Protein AF-A0A428S9J7-F1 (afdb_monomer_lite)

Organism: NCBI:txid2604345

Secondary structure (DSSP, 8-state):
-HHHHHHHHHHHHHHHHHHHTS-HHHHHHHHHHHHHHHHHHHHHHHHHHHHHHHHHHH-GGG-STT----HHHHHHHHHHHHHHHHHHHHHHHHHHSPPPPPPPPPPPGGG-

Structure (mmCIF, N/CA/C/O backbone):
data_AF-A0A428S9J7-F1
#
_entry.id   AF-A0A428S9J7-F1
#
loop_
_atom_site.group_PDB
_atom_site.id
_atom_site.type_symbol
_atom_site.label_atom_id
_atom_site.label_alt_id
_atom_site.label_comp_id
_atom_site.label_asym_id
_atom_site.label_entity_id
_atom_site.label_seq_id
_atom_site.pdbx_PDB_ins_code
_atom_site.Cartn_x
_atom_site.Cartn_y
_atom_site.Cartn_z
_atom_site.occupancy
_atom_site.B_iso_or_equiv
_atom_site.auth_seq_id
_atom_site.auth_comp_id
_atom_site.auth_asym_id
_atom_site.auth_atom_id
_atom_site.pdbx_PDB_model_num
ATOM 1 N N . MET A 1 1 ? 7.601 9.827 -9.444 1.00 66.62 1 MET A N 1
ATOM 2 C CA . MET A 1 1 ? 6.569 8.917 -8.896 1.00 66.62 1 MET A CA 1
ATOM 3 C C . MET A 1 1 ? 7.103 8.045 -7.765 1.00 66.62 1 MET A C 1
ATOM 5 O O . MET A 1 1 ? 6.442 7.978 -6.741 1.00 66.62 1 MET A O 1
ATOM 9 N N . ALA A 1 2 ? 8.311 7.480 -7.877 1.00 76.94 2 ALA A N 1
ATOM 10 C CA . ALA A 1 2 ? 8.914 6.670 -6.809 1.00 76.94 2 ALA A CA 1
ATOM 11 C C . ALA A 1 2 ? 9.003 7.385 -5.441 1.00 76.94 2 ALA A C 1
ATOM 13 O O . ALA A 1 2 ? 8.512 6.861 -4.452 1.00 76.94 2 ALA A O 1
ATOM 14 N N . SER A 1 3 ? 9.523 8.619 -5.386 1.00 86.75 3 SER A N 1
ATOM 15 C CA . SER A 1 3 ? 9.593 9.399 -4.135 1.00 86.75 3 SER A CA 1
ATOM 16 C C . SER A 1 3 ? 8.222 9.678 -3.509 1.00 86.75 3 SER A C 1
ATOM 18 O O . SER A 1 3 ? 8.086 9.712 -2.290 1.00 86.75 3 SER A O 1
ATOM 20 N N . PHE A 1 4 ? 7.193 9.847 -4.340 1.00 86.19 4 PHE A N 1
ATOM 21 C CA . PHE A 1 4 ? 5.819 10.025 -3.885 1.00 86.19 4 PHE A CA 1
ATOM 22 C C . PHE A 1 4 ? 5.272 8.737 -3.254 1.00 86.19 4 PHE A C 1
ATOM 24 O O . PHE A 1 4 ? 4.737 8.796 -2.151 1.00 86.19 4 PHE A O 1
ATOM 31 N N . ALA A 1 5 ? 5.489 7.574 -3.884 1.00 87.19 5 ALA A N 1
ATOM 32 C CA . ALA A 1 5 ? 5.138 6.273 -3.305 1.00 87.19 5 ALA A CA 1
ATOM 33 C C . ALA A 1 5 ? 5.808 6.054 -1.938 1.00 87.19 5 ALA A C 1
ATOM 35 O O . ALA A 1 5 ? 5.155 5.621 -0.992 1.00 87.19 5 ALA A O 1
ATOM 36 N N . THR A 1 6 ? 7.079 6.446 -1.794 1.00 88.44 6 THR A N 1
ATOM 37 C CA . THR A 1 6 ? 7.806 6.351 -0.518 1.00 88.44 6 THR A CA 1
ATOM 38 C C . THR A 1 6 ? 7.159 7.191 0.586 1.00 88.44 6 THR A C 1
ATOM 40 O O . THR A 1 6 ? 7.003 6.713 1.707 1.00 88.44 6 THR A O 1
ATOM 43 N N . ILE A 1 7 ? 6.746 8.427 0.280 1.00 93.25 7 ILE A N 1
ATOM 44 C CA . ILE A 1 7 ? 6.070 9.309 1.246 1.00 93.25 7 ILE A CA 1
ATOM 45 C C . ILE A 1 7 ? 4.721 8.718 1.667 1.00 93.25 7 ILE A C 1
ATOM 47 O O . ILE A 1 7 ? 4.390 8.727 2.852 1.00 93.25 7 ILE A O 1
ATOM 51 N N . LEU A 1 8 ? 3.959 8.178 0.716 1.00 91.62 8 LEU A N 1
ATOM 52 C CA . LEU A 1 8 ? 2.674 7.534 0.991 1.00 91.62 8 LEU A CA 1
ATOM 53 C C . LEU A 1 8 ? 2.845 6.287 1.865 1.00 91.62 8 LEU A C 1
ATOM 55 O O . LEU A 1 8 ? 2.106 6.110 2.830 1.00 91.62 8 LEU A O 1
ATOM 59 N N . CYS A 1 9 ? 3.856 5.467 1.578 1.00 90.19 9 CYS A N 1
ATOM 60 C CA . CYS A 1 9 ? 4.191 4.295 2.380 1.00 90.19 9 CYS A CA 1
ATOM 61 C C . CYS A 1 9 ? 4.588 4.690 3.813 1.00 90.19 9 CYS A C 1
ATOM 63 O O . CYS A 1 9 ? 4.075 4.121 4.777 1.00 90.19 9 CYS A O 1
ATOM 65 N N . LEU A 1 10 ? 5.411 5.734 3.973 1.00 93.19 10 LEU A N 1
ATOM 66 C CA . LEU A 1 10 ? 5.766 6.273 5.288 1.00 93.19 10 LEU A CA 1
ATOM 67 C C . LEU A 1 10 ? 4.532 6.795 6.040 1.00 93.19 10 LEU A C 1
ATOM 69 O O . LEU A 1 10 ? 4.367 6.508 7.223 1.00 93.19 10 LEU A O 1
ATOM 73 N N . GLY A 1 11 ? 3.644 7.522 5.358 1.00 92.81 11 GLY A N 1
ATOM 74 C CA . GLY A 1 11 ? 2.379 7.989 5.929 1.00 92.81 11 GLY A CA 1
ATOM 75 C C . GLY A 1 11 ? 1.477 6.833 6.373 1.00 92.81 11 GLY A C 1
ATOM 76 O O . GLY A 1 11 ? 0.918 6.870 7.472 1.00 92.81 11 GLY A O 1
ATOM 77 N N . GLY A 1 12 ? 1.395 5.771 5.567 1.00 91.56 12 GLY A N 1
ATOM 78 C CA . GLY A 1 12 ? 0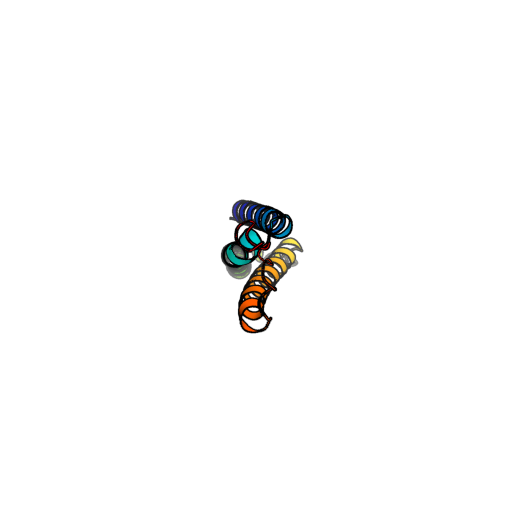.701 4.531 5.912 1.00 91.56 12 GLY A CA 1
ATOM 79 C C . GLY A 1 12 ? 1.290 3.863 7.156 1.00 91.56 12 GLY A C 1
ATOM 80 O O . GLY A 1 12 ? 0.546 3.521 8.075 1.00 91.56 12 GLY A O 1
ATOM 81 N N . LEU A 1 13 ? 2.619 3.760 7.239 1.00 92.31 13 LEU A N 1
ATOM 82 C CA . LEU A 1 13 ? 3.327 3.187 8.386 1.00 92.31 13 LEU A CA 1
ATOM 83 C C . LEU A 1 13 ? 3.105 3.998 9.669 1.00 92.31 13 LEU A C 1
ATOM 85 O O . LEU A 1 13 ? 2.798 3.425 10.714 1.00 92.31 13 LEU A O 1
ATOM 89 N N . VAL A 1 14 ? 3.194 5.328 9.597 1.00 94.88 14 VAL A N 1
ATOM 90 C CA . VAL A 1 14 ? 2.893 6.208 10.738 1.00 94.88 14 VAL A CA 1
ATOM 91 C C . VAL A 1 14 ? 1.443 6.030 11.181 1.00 94.88 14 VAL A C 1
ATOM 93 O O . VAL A 1 14 ? 1.173 5.908 12.375 1.00 94.88 14 VAL A O 1
ATOM 96 N N . THR A 1 15 ? 0.507 5.957 10.234 1.00 92.62 15 THR A N 1
ATOM 97 C CA . THR A 1 15 ? -0.912 5.770 10.554 1.00 92.62 15 THR A CA 1
ATOM 98 C C . THR A 1 15 ? -1.164 4.422 11.224 1.00 92.62 15 THR A C 1
ATOM 100 O O . THR A 1 15 ? -1.860 4.363 12.236 1.00 92.62 15 THR A O 1
ATOM 103 N N . PHE A 1 16 ? -0.545 3.355 10.717 1.00 92.50 16 PHE A N 1
ATOM 104 C CA . PHE A 1 16 ? -0.599 2.031 11.328 1.00 92.50 16 PHE A CA 1
ATOM 105 C C . PHE A 1 16 ? -0.105 2.058 12.782 1.00 92.50 16 PHE A C 1
ATOM 107 O O . PHE A 1 16 ? -0.799 1.562 13.668 1.00 92.50 16 PHE A O 1
ATOM 114 N N . ILE A 1 17 ? 1.033 2.709 13.053 1.00 94.75 17 ILE A N 1
ATOM 115 C CA . ILE A 1 17 ? 1.560 2.867 14.419 1.00 94.75 17 ILE A CA 1
ATOM 116 C C . ILE A 1 17 ? 0.560 3.620 15.305 1.00 94.75 17 ILE A C 1
ATOM 118 O O . ILE A 1 17 ? 0.253 3.165 16.403 1.00 94.75 17 ILE A O 1
ATOM 122 N N . VAL A 1 18 ? 0.002 4.737 14.833 1.00 94.00 18 VAL A N 1
ATOM 123 C CA . VAL A 1 18 ? -0.965 5.540 15.604 1.00 94.00 18 VAL A CA 1
ATOM 124 C C . VAL A 1 18 ? -2.238 4.755 15.934 1.00 94.00 18 VAL A C 1
ATOM 126 O O . VAL A 1 18 ? -2.786 4.915 17.028 1.00 94.00 18 VAL A O 1
ATOM 129 N N . ILE A 1 19 ? -2.714 3.922 15.007 1.00 92.75 19 ILE A N 1
ATOM 130 C CA . ILE A 1 19 ? -3.892 3.070 15.206 1.00 92.75 19 ILE A CA 1
ATOM 131 C C . ILE A 1 19 ? -3.587 1.972 16.224 1.00 92.75 19 ILE A C 1
ATOM 133 O O . ILE A 1 19 ? -4.357 1.790 17.166 1.00 92.75 19 ILE A O 1
ATOM 137 N N . MET A 1 20 ? -2.441 1.303 16.086 1.00 91.06 20 MET A N 1
ATOM 138 C CA . MET A 1 20 ? -1.997 0.246 17.000 1.00 91.06 20 MET A CA 1
ATOM 139 C C . MET A 1 20 ? -1.735 0.761 18.419 1.00 91.06 20 MET A C 1
ATOM 141 O O . MET A 1 20 ? -2.089 0.098 19.389 1.00 91.06 20 MET A O 1
ATOM 145 N N . SER A 1 21 ? -1.148 1.953 18.555 1.00 92.38 21 SER A N 1
ATOM 146 C CA . SER A 1 21 ? -0.935 2.620 19.847 1.00 92.38 21 SER A CA 1
ATOM 147 C C . SER A 1 21 ? -2.202 3.286 20.403 1.00 92.38 21 SER A C 1
ATOM 149 O O . SER A 1 21 ? -2.175 3.852 21.496 1.00 92.38 21 SER A O 1
ATOM 151 N N . GLY A 1 22 ? -3.302 3.279 19.647 1.00 87.94 22 GLY A N 1
ATOM 152 C CA . GLY A 1 22 ? -4.577 3.868 20.030 1.00 87.94 22 GLY A CA 1
ATOM 153 C C . GLY A 1 22 ? -5.455 2.947 20.881 1.00 87.94 22 GLY A C 1
ATOM 154 O O . GLY A 1 22 ? -5.277 1.734 20.927 1.00 87.94 22 GLY A O 1
ATOM 155 N N . GLY A 1 23 ? -6.461 3.538 21.533 1.00 86.94 23 GLY A N 1
ATOM 156 C CA . GLY A 1 23 ? -7.548 2.778 22.158 1.00 86.94 23 GLY A CA 1
ATOM 157 C C . GLY A 1 23 ? -8.507 2.174 21.126 1.00 86.94 23 GLY A C 1
ATOM 158 O O . GLY A 1 23 ? -8.401 2.450 19.927 1.00 86.94 23 GLY A O 1
ATOM 159 N N . LYS A 1 24 ? -9.494 1.406 21.603 1.00 83.69 24 LYS A N 1
ATOM 160 C CA . LYS A 1 24 ? -10.457 0.664 20.774 1.00 83.69 24 LYS A CA 1
ATOM 161 C C . LYS A 1 24 ? -11.082 1.505 19.664 1.00 83.69 24 LYS A C 1
ATOM 163 O O . LYS A 1 24 ? -11.042 1.100 18.508 1.00 83.69 24 LYS A O 1
ATOM 168 N N . TYR A 1 25 ? -11.528 2.719 19.990 1.00 84.75 25 TYR A N 1
ATOM 169 C CA . TYR A 1 25 ? -12.120 3.640 19.016 1.00 84.75 25 TYR A CA 1
ATOM 170 C C . TYR A 1 25 ? -11.230 3.879 17.783 1.00 84.75 25 TYR A C 1
ATOM 172 O O . TYR A 1 25 ? -11.710 3.846 16.651 1.00 84.75 25 TYR A O 1
ATOM 180 N N . LYS A 1 26 ? -9.919 4.092 17.979 1.00 85.69 26 LYS A N 1
ATOM 181 C CA . LYS A 1 26 ? -8.979 4.329 16.869 1.00 85.69 26 LYS A CA 1
ATOM 182 C C . LYS A 1 26 ? -8.729 3.069 16.048 1.00 85.69 26 LYS A C 1
ATOM 184 O O . LYS A 1 26 ? -8.516 3.182 14.846 1.00 85.69 26 LYS A O 1
ATOM 189 N N . ARG A 1 27 ? -8.759 1.889 16.673 1.00 85.88 27 ARG A N 1
ATOM 190 C CA . ARG A 1 27 ? -8.644 0.617 15.956 1.00 85.88 27 ARG A CA 1
ATOM 191 C C . ARG A 1 27 ? -9.889 0.354 15.125 1.00 85.88 27 ARG A C 1
ATOM 193 O O . ARG A 1 27 ? -9.762 0.196 13.923 1.00 85.88 27 ARG A O 1
ATOM 200 N N . GLU A 1 28 ? -11.081 0.421 15.706 1.00 84.44 28 GLU A N 1
ATOM 201 C CA . GLU A 1 28 ? -12.330 0.151 14.975 1.00 84.44 28 GLU A CA 1
ATOM 202 C C . GLU A 1 28 ? -12.540 1.079 13.772 1.00 84.44 28 GLU A C 1
ATOM 204 O O . GLU A 1 28 ? -13.008 0.640 12.725 1.00 84.44 28 GLU A O 1
ATOM 209 N N . THR A 1 29 ? -12.152 2.350 13.891 1.00 86.62 29 THR A N 1
ATOM 210 C CA . THR A 1 29 ? -12.371 3.347 12.829 1.00 86.62 29 THR A CA 1
ATOM 211 C C . THR A 1 29 ? -11.178 3.536 11.890 1.00 86.62 29 THR A C 1
ATOM 213 O O . THR A 1 29 ? -11.348 4.023 10.773 1.00 86.62 29 THR A O 1
ATOM 216 N N . GLY A 1 30 ? -9.966 3.166 12.312 1.00 88.06 30 GLY A N 1
ATOM 217 C CA . GLY A 1 30 ? -8.731 3.482 11.592 1.00 88.06 30 GLY A CA 1
ATOM 218 C C . GLY A 1 30 ? -8.353 2.495 10.486 1.00 88.06 30 GLY A C 1
ATOM 219 O O . GLY A 1 30 ? -7.697 2.887 9.519 1.00 88.06 30 GLY A O 1
ATOM 220 N N . TRP A 1 31 ? -8.765 1.227 10.579 1.00 90.88 31 TRP A N 1
ATOM 221 C CA . TRP A 1 31 ? -8.354 0.188 9.621 1.00 90.88 31 TRP A CA 1
ATOM 222 C C . TRP A 1 31 ? -8.713 0.470 8.152 1.00 90.88 31 TRP A C 1
ATOM 224 O O . TRP A 1 31 ? -7.852 0.243 7.295 1.00 90.88 31 TRP A O 1
ATOM 234 N N . PRO A 1 32 ? -9.898 1.023 7.817 1.00 91.38 32 PRO A N 1
ATOM 235 C CA . PRO A 1 32 ? -10.214 1.396 6.435 1.00 91.38 32 PRO A CA 1
ATOM 236 C C . PRO A 1 32 ? -9.247 2.440 5.854 1.00 91.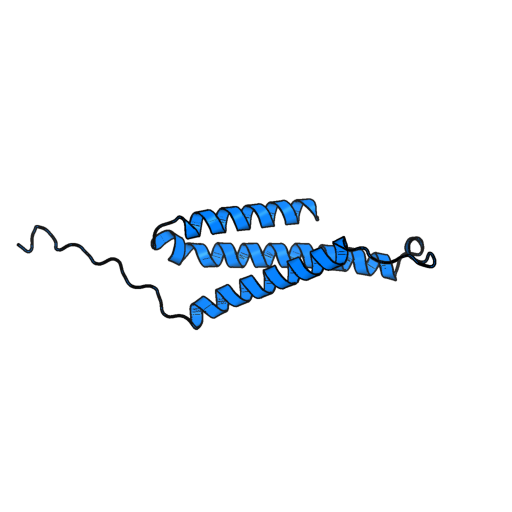38 32 PRO A C 1
ATOM 238 O O . PRO A 1 32 ? -8.930 2.414 4.661 1.00 91.38 32 PRO A O 1
ATOM 241 N N . PHE A 1 33 ? -8.727 3.344 6.690 1.00 91.81 33 PHE A N 1
ATOM 242 C CA . PHE A 1 33 ? -7.749 4.339 6.257 1.00 91.81 33 PHE A CA 1
ATOM 243 C C . PHE A 1 33 ? -6.400 3.691 5.912 1.00 91.81 33 PHE A C 1
ATOM 245 O O . PHE A 1 33 ? -5.808 4.007 4.883 1.00 91.81 33 PHE A O 1
ATOM 252 N N . VAL A 1 34 ? -5.941 2.724 6.713 1.00 93.19 34 VAL A N 1
ATOM 253 C CA . VAL A 1 34 ? -4.714 1.962 6.412 1.00 93.19 34 VAL A CA 1
ATOM 254 C C . VAL A 1 34 ? -4.876 1.161 5.121 1.00 93.19 34 VAL A C 1
ATOM 256 O O . VAL A 1 34 ? -4.023 1.249 4.240 1.00 93.19 34 VAL A O 1
ATOM 259 N N . GLY A 1 35 ? -5.990 0.438 4.966 1.00 94.19 35 GLY A N 1
ATOM 260 C CA . GLY A 1 35 ? -6.256 -0.357 3.763 1.00 94.19 35 GLY A CA 1
ATOM 261 C C . GLY A 1 35 ? -6.324 0.488 2.485 1.00 94.19 35 GLY A C 1
ATOM 262 O O . GLY A 1 35 ? -5.754 0.113 1.456 1.00 94.19 35 GLY A O 1
ATOM 263 N N . SER A 1 36 ? -6.957 1.664 2.546 1.00 93.38 36 SER A N 1
ATOM 264 C CA . SER A 1 36 ? -7.017 2.590 1.404 1.00 93.38 36 SER A CA 1
ATOM 265 C C . SER A 1 36 ? -5.653 3.200 1.065 1.00 93.38 36 SER A C 1
ATOM 267 O O . SER A 1 36 ? -5.297 3.255 -0.114 1.00 93.38 36 SER A O 1
ATOM 269 N N . MET A 1 37 ? -4.846 3.573 2.066 1.00 93.31 37 MET A N 1
ATOM 270 C CA . MET A 1 37 ? -3.461 4.019 1.856 1.00 93.31 37 MET A CA 1
ATOM 271 C C . MET A 1 37 ? -2.601 2.938 1.194 1.00 93.31 37 MET A C 1
ATOM 273 O O . MET A 1 37 ? -1.925 3.226 0.208 1.00 93.31 37 MET A O 1
ATOM 277 N N . MET A 1 38 ? -2.662 1.691 1.674 1.00 94.94 38 MET A N 1
ATOM 278 C CA . MET A 1 38 ? -1.923 0.568 1.079 1.00 94.94 38 MET A CA 1
ATOM 279 C C . MET A 1 38 ? -2.341 0.313 -0.375 1.00 94.94 38 MET A C 1
ATOM 281 O O . MET A 1 38 ? -1.492 0.101 -1.238 1.00 94.94 38 MET A O 1
ATOM 285 N N . THR A 1 39 ? -3.641 0.402 -0.667 1.00 95.94 39 THR A N 1
ATOM 286 C CA . THR A 1 39 ? -4.160 0.268 -2.037 1.00 95.94 39 THR A CA 1
ATOM 287 C C . THR A 1 39 ? -3.623 1.377 -2.943 1.00 95.94 39 THR A C 1
ATOM 289 O O . THR A 1 39 ? -3.183 1.109 -4.060 1.00 95.94 39 THR A O 1
ATOM 292 N N . LEU A 1 40 ? -3.611 2.622 -2.461 1.00 95.12 40 LEU A N 1
ATOM 293 C CA . LEU A 1 40 ? -3.098 3.764 -3.216 1.00 95.12 40 LEU A CA 1
ATOM 294 C C . LEU A 1 40 ? -1.594 3.624 -3.497 1.00 95.12 40 LEU A C 1
ATOM 296 O O . LEU A 1 40 ? -1.172 3.860 -4.630 1.00 95.12 40 LEU A O 1
ATOM 300 N N . VAL A 1 41 ? -0.800 3.192 -2.510 1.00 94.88 41 VAL A N 1
ATOM 301 C CA . VAL A 1 41 ? 0.632 2.888 -2.695 1.00 94.88 41 VAL A CA 1
ATOM 302 C C . VAL A 1 41 ? 0.818 1.837 -3.787 1.00 94.88 41 VAL A C 1
ATOM 304 O O . VAL A 1 41 ? 1.564 2.084 -4.734 1.00 94.88 41 VAL A O 1
ATOM 307 N N . ALA A 1 42 ? 0.085 0.721 -3.717 1.00 96.06 42 ALA A N 1
ATOM 308 C CA . ALA A 1 42 ? 0.172 -0.344 -4.712 1.00 96.06 42 ALA A CA 1
ATOM 309 C C . ALA A 1 42 ? -0.141 0.162 -6.130 1.00 96.06 42 ALA A C 1
ATOM 311 O O . ALA A 1 42 ? 0.599 -0.133 -7.063 1.00 96.06 42 ALA A O 1
ATOM 312 N N . VAL A 1 43 ? -1.192 0.974 -6.302 1.00 96.06 43 VAL A N 1
ATOM 313 C CA . VAL A 1 43 ? -1.552 1.555 -7.609 1.00 96.06 43 VAL A CA 1
ATOM 314 C C . VAL A 1 43 ? -0.426 2.433 -8.159 1.00 96.06 43 VAL A C 1
ATOM 316 O O . VAL A 1 43 ? -0.054 2.299 -9.324 1.00 96.06 43 VAL A O 1
ATOM 319 N N . VAL A 1 44 ? 0.143 3.315 -7.333 1.00 94.69 44 VAL A N 1
ATOM 320 C CA . VAL A 1 44 ? 1.240 4.202 -7.751 1.00 94.69 44 VAL A CA 1
ATOM 321 C C . VAL A 1 44 ? 2.492 3.404 -8.129 1.00 94.69 44 VAL A C 1
ATOM 323 O O . VAL A 1 44 ? 3.149 3.722 -9.129 1.00 94.69 44 VAL A O 1
ATOM 326 N N . GLU A 1 45 ? 2.824 2.368 -7.357 1.00 94.81 45 GLU A N 1
ATOM 327 C CA . GLU A 1 45 ? 3.949 1.481 -7.657 1.00 94.81 45 GLU A CA 1
ATOM 328 C C . GLU A 1 45 ? 3.706 0.706 -8.955 1.00 94.81 45 GLU A C 1
ATOM 330 O O . GLU A 1 45 ? 4.561 0.751 -9.837 1.00 94.81 45 GLU A O 1
ATOM 335 N N . PHE A 1 46 ? 2.528 0.102 -9.151 1.00 96.00 46 PHE A N 1
ATOM 336 C CA . PHE A 1 46 ? 2.198 -0.616 -10.387 1.00 96.00 46 PHE A CA 1
ATOM 337 C C . PHE A 1 46 ? 2.232 0.276 -11.627 1.00 96.00 46 PHE A C 1
ATOM 339 O O . PHE A 1 46 ? 2.738 -0.159 -12.661 1.00 96.00 46 PHE A O 1
ATOM 346 N N . ILE A 1 47 ? 1.764 1.526 -11.543 1.00 95.69 47 ILE A N 1
ATOM 347 C CA . ILE A 1 47 ? 1.894 2.491 -12.647 1.00 95.69 47 ILE A CA 1
ATOM 348 C C . ILE A 1 47 ? 3.375 2.730 -12.963 1.00 95.69 47 ILE A C 1
ATOM 350 O O . ILE A 1 47 ? 3.779 2.678 -14.123 1.00 95.69 47 ILE A O 1
ATOM 354 N N . THR A 1 48 ? 4.198 2.946 -11.935 1.00 93.19 48 THR A N 1
ATOM 355 C CA . THR A 1 48 ? 5.637 3.200 -12.107 1.00 93.19 48 THR A CA 1
ATOM 356 C C . THR A 1 48 ? 6.348 1.989 -12.721 1.00 93.19 48 THR A C 1
ATOM 358 O O . THR A 1 48 ? 7.101 2.147 -13.680 1.00 93.19 48 THR A O 1
ATOM 361 N N . ILE A 1 49 ? 6.067 0.784 -12.219 1.00 95.06 49 ILE A N 1
ATOM 362 C CA . ILE A 1 49 ? 6.600 -0.486 -12.729 1.00 95.06 49 ILE A CA 1
ATOM 363 C C . ILE A 1 49 ? 6.186 -0.690 -14.188 1.00 95.06 49 ILE A C 1
ATOM 365 O O . ILE A 1 49 ? 7.030 -1.023 -15.014 1.00 95.06 49 ILE A O 1
ATOM 369 N N . SER A 1 50 ? 4.915 -0.439 -14.518 1.00 95.31 50 SER A N 1
ATOM 370 C CA . SER A 1 50 ? 4.390 -0.613 -15.879 1.00 95.31 50 SER A CA 1
ATOM 371 C C . SER A 1 50 ? 5.076 0.317 -16.876 1.00 95.31 50 SER A C 1
ATOM 373 O O . SER A 1 50 ? 5.412 -0.111 -17.974 1.00 95.31 50 SER A O 1
ATOM 375 N N . ILE A 1 51 ? 5.332 1.573 -16.490 1.00 94.69 51 ILE A N 1
ATOM 376 C CA . ILE A 1 51 ? 6.070 2.528 -17.330 1.00 94.69 51 ILE A CA 1
ATOM 377 C C . ILE A 1 51 ? 7.502 2.039 -17.569 1.00 94.69 51 ILE A C 1
ATOM 379 O O . ILE A 1 51 ? 7.967 2.059 -18.704 1.00 94.69 51 ILE A O 1
ATOM 383 N N . VAL A 1 52 ? 8.200 1.591 -16.520 1.00 93.56 52 VAL A N 1
ATOM 384 C CA . VAL A 1 52 ? 9.586 1.106 -16.643 1.00 93.56 52 VAL A CA 1
ATOM 385 C C . VAL A 1 52 ? 9.655 -0.153 -17.504 1.00 93.56 52 VAL A C 1
ATOM 387 O O . VAL A 1 52 ? 10.509 -0.224 -18.381 1.00 93.56 52 VAL A O 1
ATOM 390 N N . ALA A 1 53 ? 8.747 -1.109 -17.298 1.00 94.25 53 ALA A N 1
ATOM 391 C CA . ALA A 1 53 ? 8.668 -2.325 -18.105 1.00 94.25 53 ALA A CA 1
ATOM 392 C C . ALA A 1 53 ? 8.389 -1.998 -19.580 1.00 94.25 53 ALA A C 1
ATOM 394 O O . ALA A 1 53 ? 9.081 -2.487 -20.464 1.00 94.25 53 ALA A O 1
ATOM 395 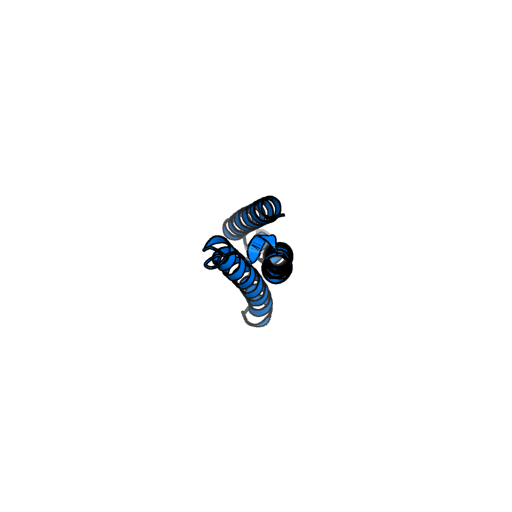N N . TYR A 1 54 ? 7.437 -1.095 -19.839 1.00 94.81 54 TYR A N 1
ATOM 396 C CA . TYR A 1 54 ? 7.127 -0.654 -21.195 1.00 94.81 54 TYR A CA 1
ATOM 397 C C . TYR A 1 54 ? 8.338 -0.011 -21.881 1.00 94.81 54 TYR A C 1
ATOM 399 O O . TYR A 1 54 ? 8.635 -0.346 -23.023 1.00 94.81 54 TYR A O 1
ATOM 407 N N . LEU A 1 55 ? 9.053 0.889 -21.200 1.00 94.06 55 LEU A N 1
ATOM 408 C CA . LEU A 1 55 ? 10.247 1.521 -21.764 1.00 94.06 55 LEU A CA 1
ATOM 409 C C . LEU A 1 55 ? 11.361 0.505 -22.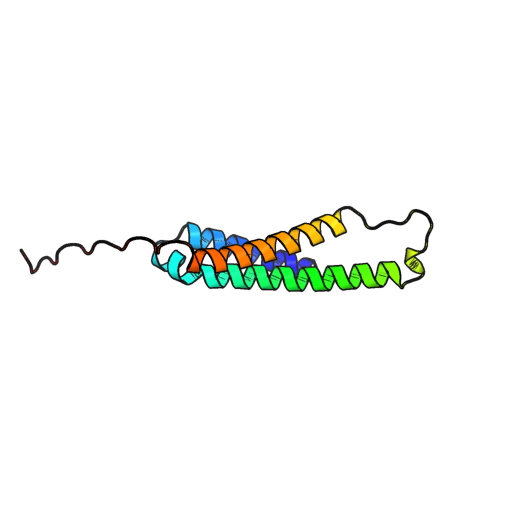024 1.00 94.06 55 LEU A C 1
ATOM 411 O O . LEU A 1 55 ? 11.978 0.556 -23.080 1.00 94.06 55 LEU A O 1
ATOM 415 N N . TYR A 1 56 ? 11.584 -0.424 -21.095 1.00 92.31 56 TYR A N 1
ATOM 416 C CA . TYR A 1 56 ? 12.596 -1.468 -21.246 1.00 92.31 56 TYR A CA 1
ATOM 417 C C . TYR A 1 56 ? 12.358 -2.333 -22.495 1.00 92.31 56 TYR A C 1
ATOM 419 O O . TYR A 1 56 ? 13.313 -2.647 -23.200 1.00 92.31 56 TYR A O 1
ATOM 427 N N . ASP A 1 57 ? 11.097 -2.651 -22.806 1.00 92.62 57 ASP A N 1
ATOM 428 C CA . ASP A 1 57 ? 10.742 -3.492 -23.958 1.00 92.62 57 ASP A CA 1
ATOM 429 C C . ASP A 1 57 ? 10.641 -2.727 -25.293 1.00 92.62 57 ASP A C 1
ATOM 431 O O . ASP A 1 57 ? 10.694 -3.351 -26.354 1.00 92.62 57 ASP A O 1
ATOM 435 N N . ASN A 1 58 ? 10.443 -1.401 -25.270 1.00 93.12 58 ASN A N 1
ATOM 436 C CA . ASN A 1 58 ? 10.084 -0.621 -26.468 1.00 93.12 58 ASN A CA 1
ATOM 437 C C . ASN A 1 58 ? 11.088 0.477 -26.855 1.00 93.12 58 ASN A C 1
ATOM 439 O O . ASN A 1 58 ? 10.930 1.067 -27.924 1.00 93.12 58 ASN A O 1
ATOM 443 N N . ASP A 1 59 ? 12.078 0.790 -26.018 1.00 93.44 59 ASP A N 1
ATOM 444 C CA . ASP A 1 59 ? 13.088 1.813 -26.310 1.00 93.44 59 ASP A CA 1
ATOM 445 C C . ASP A 1 59 ? 14.436 1.166 -26.669 1.00 93.44 59 ASP A C 1
ATOM 447 O O . ASP A 1 59 ? 15.006 0.382 -25.902 1.00 93.44 59 ASP A O 1
ATOM 451 N N . ASP A 1 60 ? 14.966 1.531 -27.841 1.00 91.50 60 ASP A N 1
ATOM 452 C CA . ASP A 1 60 ? 16.236 1.036 -28.378 1.00 91.50 60 ASP A CA 1
ATOM 453 C C . ASP A 1 60 ? 17.411 1.276 -27.420 1.00 91.50 60 ASP A C 1
ATOM 455 O O . ASP A 1 60 ? 18.385 0.516 -27.436 1.00 91.50 60 ASP A O 1
ATOM 459 N N . GLN A 1 61 ? 17.317 2.281 -26.541 1.00 88.38 61 GLN A N 1
ATOM 460 C CA . GLN A 1 61 ? 18.326 2.552 -25.524 1.00 88.38 61 GLN A CA 1
ATOM 461 C C . GLN A 1 61 ? 18.565 1.338 -24.611 1.00 88.38 61 GLN A C 1
ATOM 463 O O . GLN A 1 61 ? 19.695 1.152 -24.169 1.00 88.38 61 GLN A O 1
ATOM 468 N N . PHE A 1 62 ? 17.562 0.488 -24.363 1.00 86.38 62 PHE A N 1
ATOM 469 C CA . PHE A 1 62 ? 17.686 -0.685 -23.485 1.00 86.38 62 PHE A CA 1
ATOM 470 C C . PHE A 1 62 ? 18.059 -1.987 -24.210 1.00 86.38 62 PHE A C 1
ATOM 472 O O . PHE A 1 62 ? 18.263 -3.011 -23.562 1.00 86.38 62 PHE A O 1
ATOM 479 N N . THR A 1 63 ? 18.240 -1.961 -25.533 1.00 85.06 63 THR A N 1
ATOM 480 C CA . THR A 1 63 ? 18.525 -3.162 -26.352 1.00 85.06 63 THR A CA 1
ATOM 481 C C . THR A 1 63 ? 19.995 -3.611 -26.337 1.00 85.06 63 THR A C 1
ATOM 483 O O . THR A 1 63 ? 20.410 -4.474 -27.114 1.00 85.06 63 THR A O 1
ATOM 486 N N . ILE A 1 64 ? 20.811 -3.052 -25.438 1.00 89.12 64 ILE A N 1
ATOM 487 C CA . ILE A 1 64 ? 22.232 -3.396 -25.322 1.00 89.12 64 ILE A CA 1
ATOM 488 C C . ILE A 1 64 ? 22.381 -4.832 -24.780 1.00 89.12 64 ILE A C 1
ATOM 490 O O . ILE A 1 64 ? 21.815 -5.150 -23.729 1.00 89.12 64 ILE A O 1
ATOM 494 N N . PRO A 1 65 ? 23.182 -5.703 -25.431 1.00 86.88 65 PRO A N 1
ATOM 495 C CA . PRO A 1 65 ? 23.394 -7.075 -24.977 1.00 86.88 65 PRO A CA 1
ATOM 496 C C . PRO A 1 65 ? 23.853 -7.147 -23.515 1.00 86.88 65 PRO A C 1
ATOM 498 O O . PRO A 1 65 ? 24.872 -6.568 -23.142 1.00 86.88 65 PRO A O 1
ATOM 501 N N . GLY A 1 66 ? 23.108 -7.889 -22.693 1.00 86.12 66 GLY A N 1
ATOM 502 C CA . GLY A 1 66 ? 23.397 -8.075 -21.267 1.00 86.12 66 GLY A CA 1
ATOM 503 C C . GLY A 1 66 ? 22.732 -7.061 -20.330 1.00 86.12 66 GLY A C 1
ATOM 504 O O . GLY A 1 66 ? 22.849 -7.216 -19.111 1.00 86.12 66 GLY A O 1
ATOM 505 N N . TRP A 1 67 ? 22.005 -6.067 -20.849 1.00 88.44 67 TRP A N 1
ATOM 506 C CA . TRP A 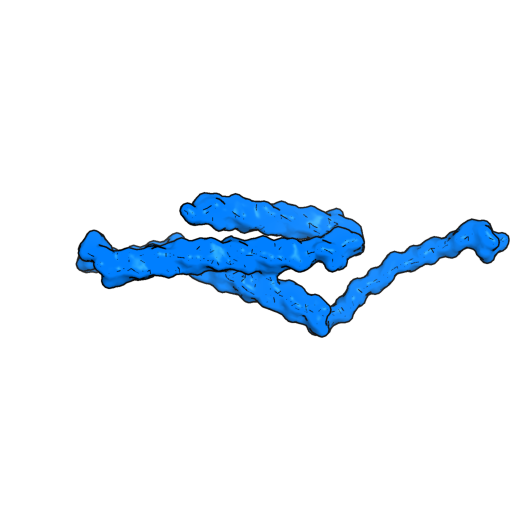1 67 ? 21.224 -5.161 -20.008 1.00 88.44 67 TRP A CA 1
ATOM 507 C C . TRP A 1 67 ? 19.997 -5.881 -19.446 1.00 88.44 67 TRP A C 1
ATOM 509 O O . TRP A 1 67 ? 19.196 -6.441 -20.186 1.00 88.44 67 TRP A O 1
ATOM 519 N N . ASN A 1 68 ? 19.844 -5.859 -18.124 1.00 90.31 68 ASN A N 1
ATOM 520 C CA . ASN A 1 68 ? 18.691 -6.405 -17.420 1.00 90.31 68 ASN A CA 1
ATOM 521 C C . ASN A 1 68 ? 18.160 -5.395 -16.398 1.00 90.31 68 ASN A C 1
ATOM 523 O O . ASN A 1 68 ? 18.894 -4.512 -15.944 1.00 90.31 68 ASN A O 1
ATOM 527 N N . LEU A 1 69 ? 16.892 -5.547 -16.020 1.00 90.69 69 LEU A N 1
ATOM 528 C CA . LEU A 1 69 ? 16.312 -4.828 -14.889 1.00 90.69 69 LEU A CA 1
ATOM 529 C C . LEU A 1 69 ? 16.959 -5.308 -13.583 1.00 90.69 69 LEU A C 1
ATOM 531 O O . LEU A 1 69 ? 17.112 -6.508 -13.353 1.00 90.69 69 LEU A O 1
ATOM 535 N N . ASP A 1 70 ? 17.345 -4.355 -12.739 1.00 93.12 70 ASP A N 1
ATOM 536 C CA . ASP A 1 70 ? 18.080 -4.620 -11.503 1.00 93.12 70 ASP A CA 1
ATOM 537 C C . ASP A 1 70 ? 17.137 -4.897 -10.312 1.00 93.12 70 ASP A C 1
ATOM 539 O O . ASP A 1 70 ? 15.911 -4.774 -10.407 1.00 93.12 70 ASP A O 1
ATOM 543 N N . ALA A 1 71 ? 17.710 -5.243 -9.159 1.00 93.19 71 ALA A N 1
ATOM 544 C CA . ALA A 1 71 ? 17.018 -5.593 -7.919 1.00 93.19 71 ALA A CA 1
ATOM 545 C C . ALA A 1 71 ? 15.901 -4.610 -7.520 1.00 93.19 71 ALA A C 1
ATOM 547 O O . ALA A 1 71 ? 14.875 -5.031 -6.988 1.00 93.19 71 ALA A O 1
ATOM 548 N N . SER A 1 72 ? 16.061 -3.313 -7.797 1.00 90.62 72 SER A N 1
ATOM 549 C CA . SER A 1 72 ? 15.061 -2.284 -7.485 1.00 90.62 72 SER A CA 1
ATOM 550 C C . SER A 1 72 ? 13.708 -2.526 -8.166 1.00 90.62 72 SER A C 1
ATOM 552 O O . SER A 1 72 ? 12.668 -2.283 -7.551 1.00 90.62 72 SER A O 1
ATOM 554 N N . PHE A 1 73 ? 13.701 -3.060 -9.391 1.00 92.62 73 PHE A N 1
ATOM 555 C CA . PHE A 1 73 ? 12.476 -3.397 -10.117 1.00 92.62 73 PHE A CA 1
ATOM 556 C C . PHE A 1 73 ? 11.718 -4.538 -9.427 1.00 92.62 73 PHE A C 1
ATOM 558 O O . PHE A 1 73 ? 10.510 -4.448 -9.183 1.00 92.62 73 PHE A O 1
ATOM 565 N N . TYR A 1 74 ? 12.444 -5.588 -9.037 1.00 93.69 74 TYR A N 1
ATOM 566 C CA . TYR A 1 74 ? 11.877 -6.726 -8.315 1.00 93.69 74 TYR A CA 1
ATOM 567 C C . TYR A 1 74 ? 11.373 -6.319 -6.929 1.00 93.69 74 TYR A C 1
ATOM 569 O O . TYR A 1 74 ? 10.256 -6.672 -6.557 1.00 93.69 74 TYR A O 1
ATOM 577 N N . LEU A 1 75 ? 12.152 -5.528 -6.187 1.00 92.88 75 LEU A N 1
ATOM 578 C CA . LEU A 1 75 ? 11.764 -5.029 -4.867 1.00 92.88 75 LEU A CA 1
ATOM 579 C C . LEU A 1 75 ? 10.498 -4.170 -4.936 1.00 92.88 75 LEU A C 1
ATOM 581 O O . LEU A 1 75 ? 9.597 -4.361 -4.121 1.00 92.88 75 LEU A O 1
ATOM 585 N N . SER A 1 76 ? 10.390 -3.280 -5.928 1.00 92.44 76 SER A N 1
ATOM 586 C CA . SER A 1 76 ? 9.177 -2.480 -6.128 1.00 92.44 76 SER A CA 1
ATOM 587 C C . SER A 1 76 ? 7.974 -3.354 -6.482 1.00 92.44 76 SER A C 1
ATOM 589 O O . SER A 1 76 ? 6.875 -3.099 -6.002 1.00 92.44 76 SER A O 1
ATOM 591 N N . THR A 1 77 ? 8.165 -4.399 -7.288 1.00 94.62 77 THR A N 1
ATOM 592 C CA . THR A 1 77 ? 7.078 -5.317 -7.667 1.00 94.62 77 THR A CA 1
ATOM 593 C C . THR A 1 77 ? 6.574 -6.113 -6.468 1.00 94.62 77 THR A C 1
ATOM 595 O O . THR A 1 77 ? 5.368 -6.208 -6.239 1.00 94.62 77 THR A O 1
ATOM 598 N N . VAL A 1 78 ? 7.492 -6.646 -5.660 1.00 95.75 78 VAL A N 1
ATOM 599 C CA . VAL A 1 78 ? 7.152 -7.368 -4.429 1.00 95.75 78 VAL A CA 1
ATOM 600 C C . VAL A 1 78 ? 6.469 -6.436 -3.424 1.00 95.75 78 VAL A C 1
ATOM 602 O O . VAL A 1 78 ? 5.468 -6.830 -2.828 1.00 95.75 78 VAL A O 1
ATOM 605 N N . SER A 1 79 ? 6.945 -5.194 -3.280 1.00 93.69 79 SER A N 1
ATOM 606 C CA . SER A 1 79 ? 6.316 -4.163 -2.440 1.00 93.69 79 SER A CA 1
ATOM 607 C C . SER A 1 79 ? 4.858 -3.908 -2.837 1.00 93.69 79 SER A C 1
ATOM 609 O O . SER A 1 79 ? 3.966 -3.997 -1.987 1.00 93.69 79 SER A O 1
ATOM 611 N N . ALA A 1 80 ? 4.595 -3.701 -4.131 1.00 95.44 80 ALA A N 1
ATOM 612 C CA . ALA A 1 80 ? 3.256 -3.416 -4.638 1.00 95.44 80 ALA A CA 1
ATOM 613 C C . ALA A 1 80 ? 2.292 -4.581 -4.370 1.00 95.44 80 ALA A C 1
ATOM 615 O O . ALA A 1 80 ? 1.153 -4.375 -3.938 1.00 95.44 80 ALA A O 1
ATOM 616 N N . ILE A 1 81 ? 2.770 -5.816 -4.560 1.00 96.94 81 ILE A N 1
ATOM 617 C CA . ILE A 1 81 ? 2.013 -7.038 -4.272 1.00 96.94 81 ILE A CA 1
ATOM 618 C C . ILE A 1 81 ? 1.712 -7.150 -2.775 1.00 96.94 81 ILE A C 1
ATOM 620 O O . ILE A 1 81 ? 0.565 -7.400 -2.410 1.00 96.94 81 ILE A O 1
ATOM 624 N N . ILE A 1 82 ? 2.699 -6.939 -1.901 1.00 95.75 82 ILE A N 1
ATOM 625 C CA . ILE A 1 82 ? 2.499 -6.993 -0.445 1.00 95.75 82 ILE A CA 1
ATOM 626 C C . ILE A 1 82 ? 1.490 -5.931 0.001 1.00 95.75 82 ILE A C 1
ATOM 628 O O . ILE A 1 82 ? 0.610 -6.233 0.806 1.00 95.75 82 ILE A O 1
ATOM 632 N N . CYS A 1 83 ? 1.566 -4.714 -0.541 1.00 95.38 83 CYS A N 1
ATOM 633 C CA . CYS A 1 83 ? 0.609 -3.654 -0.233 1.00 95.38 83 CYS A CA 1
ATOM 634 C C . CYS A 1 83 ? -0.818 -4.043 -0.642 1.00 95.38 83 CYS A C 1
ATOM 636 O O . CYS A 1 83 ? -1.754 -3.887 0.145 1.00 95.38 83 CYS A O 1
ATOM 638 N N . LEU A 1 84 ? -0.988 -4.603 -1.841 1.00 96.38 84 LEU A N 1
ATOM 639 C CA . LEU A 1 84 ? -2.296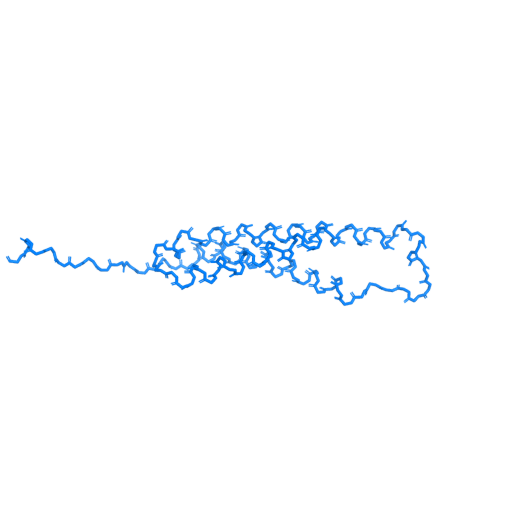 -5.020 -2.342 1.00 96.38 84 LEU A CA 1
ATOM 640 C C . LEU A 1 84 ? -2.861 -6.221 -1.567 1.00 96.38 84 LEU A C 1
ATOM 642 O O . LEU A 1 84 ? -4.029 -6.205 -1.175 1.00 96.38 84 LEU A O 1
ATOM 646 N N . LEU A 1 85 ? -2.036 -7.234 -1.288 1.00 97.44 85 LEU A N 1
ATOM 647 C CA . LEU A 1 85 ? -2.428 -8.391 -0.479 1.00 97.44 85 LEU A CA 1
ATOM 648 C C . LEU A 1 85 ? -2.733 -8.000 0.968 1.00 97.44 85 LEU A C 1
ATOM 650 O O . LEU A 1 85 ? -3.682 -8.518 1.547 1.00 97.44 85 LEU A O 1
ATOM 654 N N . GLY A 1 86 ? -1.974 -7.069 1.546 1.00 95.25 86 GLY A N 1
ATOM 655 C CA . GLY A 1 86 ? -2.233 -6.548 2.885 1.00 95.25 86 GLY A CA 1
ATOM 656 C C . GLY A 1 86 ? -3.550 -5.776 2.958 1.00 95.25 86 GLY A C 1
ATOM 657 O O . GLY A 1 86 ? -4.339 -6.004 3.873 1.00 95.25 86 GLY A O 1
ATOM 658 N N . ALA A 1 87 ? -3.845 -4.937 1.960 1.00 95.62 87 ALA A N 1
ATOM 659 C CA . ALA A 1 87 ? -5.134 -4.256 1.860 1.00 95.62 87 ALA A CA 1
ATOM 660 C C . ALA A 1 87 ? -6.296 -5.255 1.727 1.00 95.62 87 ALA A C 1
ATOM 662 O O . ALA A 1 87 ? -7.286 -5.149 2.451 1.00 95.62 87 ALA A O 1
ATOM 663 N N . ALA A 1 88 ? -6.157 -6.267 0.865 1.00 96.38 88 ALA A N 1
ATOM 664 C CA . ALA A 1 88 ? -7.144 -7.336 0.736 1.00 96.38 88 ALA A CA 1
ATOM 665 C C . ALA A 1 88 ? -7.305 -8.125 2.047 1.00 96.38 88 ALA A C 1
ATOM 667 O O . ALA A 1 88 ? -8.427 -8.411 2.455 1.00 96.38 88 ALA A O 1
ATOM 668 N N . GLY A 1 89 ? -6.204 -8.419 2.740 1.00 95.56 89 GLY A N 1
ATOM 669 C CA . GLY A 1 89 ? -6.201 -9.083 4.042 1.00 95.56 89 GLY A CA 1
ATOM 670 C C . GLY A 1 89 ? -6.943 -8.290 5.118 1.00 95.56 89 GLY A C 1
ATOM 671 O O . GLY A 1 89 ? -7.701 -8.884 5.879 1.00 95.56 89 GLY A O 1
ATOM 672 N N . LEU A 1 90 ? -6.796 -6.960 5.143 1.00 92.94 90 LEU A N 1
ATOM 673 C CA . LEU A 1 90 ? -7.551 -6.078 6.043 1.00 92.94 90 LEU A CA 1
ATOM 674 C C . LEU A 1 90 ? -9.050 -6.057 5.723 1.00 92.94 90 LEU A C 1
ATOM 676 O O . LEU A 1 90 ? -9.880 -6.006 6.626 1.00 92.94 90 LEU A O 1
ATOM 680 N N . VAL A 1 91 ? -9.419 -6.105 4.443 1.00 93.31 91 VAL A N 1
ATOM 681 C CA . VAL A 1 91 ? -10.833 -6.207 4.054 1.00 93.31 91 VAL A CA 1
ATOM 682 C C . VAL A 1 91 ? -11.395 -7.567 4.460 1.00 93.31 91 VAL A C 1
ATOM 684 O O . VAL A 1 91 ? -12.469 -7.636 5.048 1.00 93.31 91 VAL A O 1
ATOM 687 N N . LEU A 1 92 ? -10.667 -8.650 4.187 1.00 94.44 92 LEU A N 1
ATOM 688 C CA . LEU A 1 92 ? -11.079 -10.003 4.560 1.00 94.44 92 LEU A CA 1
ATOM 689 C C . LEU A 1 92 ? -11.201 -10.160 6.077 1.00 94.44 92 LEU A C 1
ATOM 691 O O . LEU A 1 92 ? -12.158 -10.776 6.541 1.00 94.44 92 LEU A O 1
ATOM 695 N N . SER A 1 93 ? -10.283 -9.583 6.855 1.00 91.88 93 SER A N 1
ATOM 696 C CA . SER A 1 93 ? -10.337 -9.662 8.315 1.00 91.88 93 SER A CA 1
ATOM 697 C C . SER A 1 93 ? -11.588 -8.995 8.883 1.00 91.88 93 SER A C 1
ATOM 699 O O . SER A 1 93 ? -12.158 -9.523 9.833 1.00 91.88 93 SER A O 1
ATOM 701 N N . ALA A 1 94 ? -12.075 -7.918 8.260 1.00 89.19 94 ALA A N 1
ATOM 702 C CA . ALA A 1 94 ? -13.308 -7.248 8.671 1.00 89.19 94 ALA A CA 1
ATOM 703 C C . ALA A 1 94 ? -14.567 -8.124 8.519 1.00 89.19 94 ALA A C 1
ATOM 705 O O . ALA A 1 94 ? -15.544 -7.905 9.229 1.00 89.19 94 ALA A O 1
ATOM 706 N N . TYR A 1 95 ? -14.554 -9.109 7.613 1.00 89.88 95 TYR A N 1
ATOM 707 C CA . TYR A 1 95 ? -15.684 -10.023 7.397 1.00 89.88 95 TYR A CA 1
ATOM 708 C C . TYR A 1 95 ? -15.504 -11.392 8.062 1.00 89.88 95 TYR A C 1
ATOM 710 O O . TYR A 1 95 ? -16.496 -12.057 8.356 1.00 89.88 95 TYR A O 1
ATOM 718 N N . LEU A 1 96 ? -14.260 -11.841 8.254 1.00 93.44 96 LEU A N 1
ATOM 719 C CA . LEU A 1 96 ? -13.954 -13.190 8.742 1.00 93.44 96 LEU A CA 1
ATOM 720 C C . LEU A 1 96 ? -13.666 -13.252 10.245 1.00 93.44 96 LEU A C 1
ATOM 722 O O . LEU A 1 96 ? -13.808 -14.325 10.830 1.00 93.44 96 LEU A O 1
ATOM 726 N N . LEU A 1 97 ? -13.230 -12.151 10.864 1.00 88.25 97 LEU A N 1
ATOM 727 C CA . LEU A 1 97 ? -12.894 -12.129 12.286 1.00 88.25 97 LEU A CA 1
ATOM 728 C C . LEU A 1 97 ? -14.053 -11.578 13.122 1.00 88.25 97 LEU A C 1
ATOM 730 O O . LEU A 1 97 ? -14.748 -10.660 12.682 1.00 88.25 97 LEU A O 1
ATOM 734 N N . PRO A 1 98 ? -14.265 -12.117 14.337 1.00 86.12 98 PRO A N 1
ATOM 735 C CA . PRO A 1 98 ? -15.239 -11.556 15.256 1.00 86.12 98 PRO A CA 1
ATOM 736 C C . PRO A 1 98 ? -14.835 -10.127 15.655 1.00 86.12 98 PRO A C 1
ATOM 738 O O . PRO A 1 98 ? -13.639 -9.826 15.744 1.00 86.12 98 PRO A O 1
ATOM 741 N N . PRO A 1 99 ? -15.817 -9.246 15.907 1.00 81.12 99 PRO A N 1
ATOM 742 C CA . PRO A 1 99 ? -15.545 -7.917 16.429 1.00 81.12 99 PRO A CA 1
ATOM 743 C C . PRO A 1 99 ? -14.901 -8.013 17.812 1.00 81.12 99 PRO A C 1
ATOM 745 O O . PRO A 1 99 ? -15.118 -8.963 18.561 1.00 81.12 99 PRO A O 1
ATOM 748 N N . GLU A 1 100 ? -14.103 -7.011 18.149 1.00 77.69 100 GLU A N 1
ATOM 749 C CA . GLU A 1 100 ? -13.436 -6.951 19.442 1.00 77.69 100 GLU A CA 1
ATOM 750 C C . GLU A 1 100 ? -14.432 -6.631 20.569 1.00 77.69 100 GLU A C 1
ATOM 752 O O . GLU A 1 100 ? -15.277 -5.738 20.420 1.00 77.69 100 GLU A O 1
ATOM 757 N N . ASP A 1 101 ? -14.308 -7.325 21.707 1.00 76.44 101 ASP A N 1
ATOM 758 C CA . ASP A 1 101 ? -15.188 -7.146 22.866 1.00 76.44 101 ASP A CA 1
ATOM 759 C C . ASP A 1 101 ? -15.212 -5.697 23.378 1.00 76.44 101 ASP A C 1
ATOM 761 O O . ASP A 1 101 ? -14.278 -4.904 23.208 1.00 76.44 101 ASP A O 1
ATOM 765 N N . GLY A 1 102 ? -16.376 -5.321 23.913 1.00 69.75 102 GLY A N 1
ATOM 766 C CA . GLY A 1 102 ? -16.765 -3.976 24.339 1.00 69.75 102 GLY A CA 1
ATOM 767 C C . GLY A 1 102 ? -15.890 -3.346 25.418 1.00 69.75 102 GLY A C 1
ATOM 768 O O . GLY A 1 102 ? -15.111 -4.006 26.094 1.00 69.75 102 GLY A O 1
ATOM 769 N N . TYR A 1 103 ? -16.078 -2.040 25.611 1.00 70.19 103 TYR A N 1
ATOM 770 C CA . TYR A 1 103 ? -15.803 -1.464 26.920 1.00 70.19 103 TYR A CA 1
ATOM 771 C C . TYR A 1 103 ? -16.900 -1.933 27.873 1.00 70.19 103 TYR A C 1
ATOM 773 O O . TYR A 1 103 ? -18.078 -1.731 27.578 1.00 70.19 103 TYR A O 1
ATOM 781 N N . ASP A 1 104 ? -16.520 -2.513 29.006 1.00 74.88 104 ASP A N 1
ATOM 782 C CA . ASP A 1 104 ? -17.456 -2.690 30.109 1.00 74.88 104 ASP A CA 1
ATOM 783 C C . ASP A 1 104 ? -17.785 -1.313 30.684 1.00 74.88 104 ASP A C 1
ATOM 785 O O . ASP A 1 104 ? -16.896 -0.545 31.070 1.00 74.88 104 ASP A O 1
ATOM 789 N N . PHE A 1 105 ? -19.072 -0.974 30.710 1.00 75.38 105 PHE A N 1
ATOM 790 C CA . PHE A 1 105 ? -19.520 0.236 31.381 1.00 75.38 105 PHE A CA 1
ATOM 791 C C . PHE A 1 105 ? -19.340 0.051 32.890 1.00 75.38 105 PHE A C 1
ATOM 793 O O . PHE A 1 105 ? -19.753 -0.961 33.457 1.00 75.38 105 PHE A O 1
ATOM 800 N N . LEU A 1 106 ? -18.715 1.029 33.548 1.00 79.12 106 LEU A N 1
ATOM 801 C CA . LEU A 1 106 ? -18.718 1.087 35.007 1.00 79.12 106 LEU A CA 1
ATOM 802 C C . LEU A 1 106 ? -20.165 1.287 35.479 1.00 79.12 106 LEU A C 1
ATOM 804 O O . LEU A 1 106 ? -20.908 2.034 34.842 1.00 79.12 106 LEU A O 1
ATOM 808 N N . ALA A 1 107 ? -20.550 0.630 36.576 1.00 75.75 107 ALA A N 1
ATOM 809 C CA . ALA A 1 107 ? -21.856 0.843 37.194 1.00 75.75 107 ALA A CA 1
ATOM 810 C C . ALA A 1 107 ? -22.040 2.335 37.511 1.00 75.75 107 ALA A C 1
ATOM 812 O O . ALA A 1 107 ? -21.124 2.974 38.043 1.00 75.75 107 ALA A O 1
ATOM 813 N N . ASP A 1 108 ? -23.199 2.887 37.151 1.00 77.19 108 ASP A N 1
ATOM 814 C CA . ASP A 1 108 ? -23.511 4.288 37.409 1.00 77.19 108 ASP A CA 1
ATOM 815 C C . ASP A 1 108 ? -23.576 4.496 38.936 1.00 77.19 108 ASP A C 1
ATOM 817 O O . ASP A 1 108 ? -24.233 3.710 39.624 1.00 77.19 108 ASP A O 1
ATOM 821 N N . PRO A 1 109 ? -22.912 5.517 39.516 1.00 70.62 109 PRO A N 1
ATOM 822 C CA . PRO A 1 109 ? -23.011 5.806 40.948 1.00 70.62 109 PRO A CA 1
ATOM 823 C C . PRO A 1 109 ? -24.444 6.026 41.460 1.00 70.62 109 PRO A C 1
ATOM 825 O O . PRO A 1 109 ? -24.649 6.054 42.671 1.00 70.62 109 PRO A O 1
ATOM 828 N N . LEU A 1 110 ? -25.413 6.224 40.561 1.00 68.62 110 LEU A N 1
ATOM 829 C CA . LEU A 1 110 ? -26.835 6.377 40.877 1.00 68.62 110 LEU A CA 1
ATOM 830 C C . LEU A 1 110 ? -27.585 5.045 41.057 1.00 68.62 110 LEU A C 1
ATOM 832 O O . LEU A 1 110 ? -28.710 5.064 41.554 1.00 68.62 110 LEU A O 1
ATOM 836 N N . ASP A 1 111 ? -26.969 3.915 40.700 1.00 67.44 111 ASP A N 1
ATOM 837 C CA . ASP A 1 111 ? -27.545 2.568 40.818 1.00 67.44 111 ASP A CA 1
ATOM 838 C C . ASP A 1 111 ? -27.108 1.832 42.113 1.00 67.44 111 ASP A C 1
ATOM 840 O O . ASP A 1 111 ? -27.264 0.611 42.212 1.00 67.44 111 ASP A O 1
ATOM 844 N N . ALA A 1 112 ? -26.547 2.553 43.099 1.00 60.00 112 ALA A N 1
ATOM 845 C CA . ALA A 1 112 ? -26.027 2.028 44.375 1.00 60.00 112 ALA A CA 1
ATOM 846 C C . ALA A 1 112 ? -26.903 2.358 45.597 1.00 60.00 112 ALA A C 1
ATOM 848 O O . ALA A 1 112 ? -27.389 3.508 45.706 1.00 60.00 112 ALA A O 1
#

pLDDT: mean 89.32, std 7.65, range [60.0, 97.44]

Radius of gyration: 21.27 Å; chains: 1; bounding box: 51×23×73 Å

Sequence (112 aa):
MASFATILCLGGLVTFIVIMSGGKYKRETGWPFVGSMMTLVAVVEFITISIVAYLYDNDDQFTIPGWNLDASFYLSTVSAIICLLGAAGLVLSAYLLPPEDGYDFLADPLDA

Foldseek 3Di:
DVVVLVVLVVVLVVLVVPLVPDPPVSVVPSLLVSLVSLLVSLVVLVVVLVVVVCCCVPPPVNVPPPRDDDPVSVVSNVSSVCSNVVSVVSVVCVVPPDDDDDDDDDPDPVVD